Protein AF-A0A543CG38-F1 (afdb_monomer_lite)

Secondary structure (DSSP, 8-state):
-HHHHHHHHHHHHHHHHHHHH--HHHHHHHHHHHHHIIIIISEEE--EEETTS-B---EEESSS---TTSTTHHHHHHHHHHS------TT------------SS-------EEEE---HHHHHHHHHHHHHHHHHHHHHHHHHHS--

Organism: NCBI:txid1490222

Structure (mmCIF, N/CA/C/O backbone):
data_AF-A0A543CG38-F1
#
_entry.id   AF-A0A543CG38-F1
#
loop_
_atom_site.group_PDB
_atom_site.id
_atom_site.type_symbol
_atom_site.label_atom_id
_atom_site.label_alt_id
_atom_site.label_comp_id
_atom_site.label_asym_id
_atom_site.label_entity_id
_atom_site.label_seq_id
_atom_site.pdbx_PDB_ins_code
_atom_site.Cartn_x
_atom_site.Cartn_y
_atom_site.Cartn_z
_atom_site.occupancy
_atom_site.B_iso_or_equiv
_atom_site.auth_seq_id
_atom_site.auth_comp_id
_atom_site.auth_asym_id
_atom_site.auth_atom_id
_atom_site.pdbx_PDB_model_num
ATOM 1 N N . MET A 1 1 ? -7.640 -15.737 -9.578 1.00 67.19 1 MET A N 1
ATOM 2 C CA . MET A 1 1 ? -8.757 -14.897 -9.076 1.00 67.19 1 MET A CA 1
ATOM 3 C C . MET A 1 1 ? -9.237 -15.300 -7.681 1.00 67.19 1 MET A C 1
ATOM 5 O O . MET A 1 1 ? -9.327 -14.413 -6.842 1.00 67.19 1 MET A O 1
ATOM 9 N N . ALA A 1 2 ? -9.464 -16.589 -7.393 1.00 79.06 2 ALA A N 1
ATOM 10 C CA . ALA A 1 2 ? -9.994 -17.071 -6.105 1.00 79.06 2 ALA A CA 1
ATOM 11 C C . ALA A 1 2 ? -9.274 -16.524 -4.852 1.00 79.06 2 ALA A C 1
ATOM 13 O O . ALA A 1 2 ? -9.918 -15.986 -3.960 1.00 79.06 2 ALA A O 1
ATOM 14 N N . ARG A 1 3 ? -7.933 -16.542 -4.821 1.00 80.69 3 ARG A N 1
ATOM 15 C CA . ARG A 1 3 ? -7.145 -16.017 -3.685 1.00 80.69 3 ARG A CA 1
ATOM 16 C C . ARG A 1 3 ? -7.371 -14.525 -3.411 1.00 80.69 3 ARG A C 1
ATOM 18 O O . ARG A 1 3 ? -7.347 -14.096 -2.264 1.00 80.69 3 ARG A O 1
ATOM 25 N N . ARG A 1 4 ? -7.597 -13.731 -4.463 1.00 81.44 4 ARG A N 1
ATOM 26 C CA . ARG A 1 4 ? -7.864 -12.290 -4.340 1.00 81.44 4 ARG A CA 1
ATOM 27 C C . ARG A 1 4 ? -9.242 -12.054 -3.731 1.00 81.44 4 ARG A C 1
ATOM 29 O O . ARG A 1 4 ? -9.374 -11.201 -2.868 1.00 81.44 4 ARG A O 1
ATOM 36 N N . LEU A 1 5 ? -10.238 -12.817 -4.177 1.00 84.88 5 LEU A N 1
ATOM 37 C CA . LEU A 1 5 ? -11.596 -12.757 -3.640 1.00 84.88 5 LEU A CA 1
ATOM 38 C C . LEU A 1 5 ? -11.611 -13.165 -2.168 1.00 84.88 5 LEU A C 1
ATOM 40 O O . LEU A 1 5 ? -12.074 -12.385 -1.351 1.00 84.88 5 LEU A O 1
ATOM 44 N N . ALA A 1 6 ? -10.997 -14.302 -1.826 1.00 85.69 6 ALA A N 1
ATOM 45 C CA . ALA A 1 6 ? -10.899 -14.774 -0.446 1.00 85.69 6 ALA A CA 1
ATOM 46 C C . ALA A 1 6 ? -10.271 -13.728 0.492 1.00 85.69 6 ALA A C 1
ATOM 48 O O . ALA A 1 6 ? -10.774 -13.499 1.588 1.00 85.69 6 ALA A O 1
ATOM 49 N N . TRP A 1 7 ? -9.214 -13.044 0.037 1.00 85.75 7 TRP A N 1
ATOM 50 C CA . TRP A 1 7 ? -8.602 -11.948 0.786 1.00 85.75 7 TRP A CA 1
ATOM 51 C C . TRP A 1 7 ? -9.582 -10.799 1.047 1.00 85.75 7 TRP A C 1
ATOM 53 O O . TRP A 1 7 ? -9.762 -10.391 2.192 1.00 85.75 7 TRP A O 1
ATOM 63 N N . TRP A 1 8 ? -10.238 -10.289 0.001 1.00 86.50 8 TRP A N 1
ATOM 64 C CA . TRP A 1 8 ? -11.183 -9.181 0.153 1.00 86.50 8 TRP A CA 1
ATOM 65 C C . TRP A 1 8 ? -12.400 -9.573 0.988 1.00 86.50 8 TRP A C 1
ATOM 67 O O . TRP A 1 8 ? -12.836 -8.774 1.807 1.00 86.50 8 TRP A O 1
ATOM 77 N N . THR A 1 9 ? -12.897 -10.803 0.854 1.00 88.00 9 THR A N 1
ATOM 78 C CA . THR A 1 9 ? -13.958 -11.333 1.715 1.00 88.00 9 THR A CA 1
ATOM 79 C C . THR A 1 9 ? -13.523 -11.353 3.178 1.00 88.00 9 THR A C 1
ATOM 81 O O . THR A 1 9 ? -14.276 -10.895 4.030 1.00 88.00 9 THR A O 1
ATOM 84 N N . GLY A 1 10 ? -12.294 -11.789 3.471 1.00 86.94 10 GLY A N 1
ATOM 85 C CA . GLY A 1 10 ? -11.732 -11.742 4.822 1.00 86.94 10 GLY A CA 1
ATOM 86 C C . GLY A 1 10 ? -11.648 -10.320 5.384 1.00 86.94 10 GLY A C 1
ATOM 87 O O . GLY A 1 10 ? -12.081 -10.083 6.506 1.00 86.94 10 GLY A O 1
ATOM 88 N N . VAL A 1 11 ? -11.162 -9.356 4.594 1.00 86.56 11 VAL A N 1
ATOM 89 C CA . VAL A 1 11 ? -11.079 -7.941 5.007 1.00 86.56 11 VAL A CA 1
ATOM 90 C C . VAL A 1 11 ? -12.466 -7.345 5.263 1.00 86.56 11 VAL A C 1
ATOM 92 O O . VAL A 1 11 ? -12.650 -6.639 6.251 1.00 86.56 11 VAL A O 1
ATOM 95 N N . VAL A 1 12 ? -13.451 -7.643 4.408 1.00 88.94 12 VAL A N 1
ATOM 96 C CA . VAL A 1 12 ? -14.834 -7.171 4.584 1.00 88.94 12 VAL A CA 1
ATOM 97 C C . VAL A 1 12 ? -15.453 -7.767 5.845 1.00 88.94 12 VAL A C 1
ATOM 99 O O . VAL A 1 12 ? -16.003 -7.021 6.648 1.00 88.94 12 VAL A O 1
ATOM 102 N N . LEU A 1 13 ? -15.329 -9.080 6.054 1.00 89.62 13 LEU A N 1
ATOM 103 C CA . LEU A 1 13 ? -15.840 -9.746 7.255 1.00 89.62 13 LEU A CA 1
ATOM 104 C C . LEU A 1 13 ? -15.219 -9.167 8.526 1.00 89.62 13 LEU A C 1
ATOM 106 O O . LEU A 1 13 ? -15.928 -8.917 9.496 1.00 89.62 13 LEU A O 1
ATOM 110 N N . LEU A 1 14 ? -13.913 -8.903 8.503 1.00 86.69 14 LEU A N 1
ATOM 111 C CA . LEU A 1 14 ? -13.208 -8.299 9.625 1.00 86.69 14 LEU A CA 1
ATOM 112 C C . LEU A 1 14 ? -13.686 -6.862 9.894 1.00 86.69 14 LEU A C 1
ATOM 114 O O . LEU A 1 14 ? -13.907 -6.502 11.046 1.00 86.69 14 LEU A O 1
ATOM 118 N N . GLY A 1 15 ? -13.917 -6.068 8.844 1.00 83.00 15 GLY A N 1
ATOM 119 C CA . GLY A 1 15 ? -14.481 -4.723 8.966 1.00 83.00 15 GLY A CA 1
ATOM 120 C C . GLY A 1 15 ? -15.914 -4.722 9.509 1.00 83.00 15 GLY A C 1
ATOM 121 O O . GLY A 1 15 ? -16.245 -3.916 10.375 1.00 83.00 15 GLY A O 1
ATOM 122 N N . VAL A 1 16 ? -16.755 -5.662 9.066 1.00 86.81 16 VAL A N 1
ATOM 123 C CA . VAL A 1 16 ? -18.117 -5.847 9.600 1.00 86.81 16 VAL A CA 1
ATOM 124 C C . VAL A 1 16 ? -18.071 -6.282 11.065 1.00 86.81 16 VAL A C 1
ATOM 126 O O . VAL A 1 16 ? -18.805 -5.739 11.887 1.00 86.81 16 VAL A O 1
ATOM 129 N N . ALA A 1 17 ? -17.173 -7.201 11.425 1.00 85.31 17 ALA A N 1
ATOM 130 C CA . ALA A 1 17 ? -16.964 -7.596 12.815 1.00 85.31 17 ALA A CA 1
ATOM 131 C C . ALA A 1 17 ? -16.468 -6.419 13.673 1.00 85.31 17 ALA A C 1
ATOM 133 O O . ALA A 1 17 ? -16.930 -6.244 14.799 1.00 85.31 17 ALA A O 1
ATOM 134 N N . ALA A 1 18 ? -15.580 -5.575 13.140 1.00 85.75 18 ALA A N 1
ATOM 135 C CA . ALA A 1 18 ? -15.101 -4.373 13.817 1.00 85.75 18 ALA A CA 1
ATOM 136 C C . ALA A 1 18 ? -16.232 -3.362 14.075 1.00 85.75 18 ALA A C 1
ATOM 138 O O . ALA A 1 18 ? -16.305 -2.796 15.166 1.00 85.75 18 ALA A O 1
ATOM 139 N N . LEU A 1 19 ? -17.132 -3.171 13.103 1.00 84.12 19 LEU A N 1
ATOM 140 C CA . LEU A 1 19 ? -18.348 -2.366 13.258 1.00 84.12 19 LEU A CA 1
ATOM 141 C C . LEU A 1 19 ? -19.276 -2.941 14.330 1.00 84.12 19 LEU A C 1
ATOM 143 O O . LEU A 1 19 ? -19.752 -2.198 15.181 1.00 84.12 19 LEU A O 1
ATOM 147 N N . TYR A 1 20 ? -19.508 -4.253 14.300 1.00 86.56 20 TYR A N 1
ATOM 148 C CA . TYR A 1 20 ? -20.441 -4.924 15.203 1.00 86.56 20 TYR A CA 1
ATOM 149 C C . TYR A 1 20 ? -19.962 -4.923 16.660 1.00 86.56 20 TYR A C 1
ATOM 151 O O . TYR A 1 20 ? -20.727 -4.629 17.571 1.00 86.56 20 TYR A O 1
ATOM 159 N N . VAL A 1 21 ? -18.684 -5.233 16.887 1.00 88.75 21 VAL A N 1
ATOM 160 C CA . VAL A 1 21 ? -18.089 -5.286 18.233 1.00 88.75 21 VAL A CA 1
ATOM 161 C C . VAL A 1 21 ? -17.767 -3.878 18.756 1.00 88.75 21 VAL A C 1
ATOM 163 O O . VAL A 1 21 ? -17.591 -3.690 19.956 1.00 88.75 21 VAL A O 1
ATOM 166 N N . GLY A 1 22 ? -17.652 -2.881 17.870 1.00 81.88 22 GLY A N 1
ATOM 167 C CA . GLY A 1 22 ? -17.371 -1.491 18.238 1.00 81.88 22 GLY A CA 1
ATOM 168 C C . GLY A 1 22 ? -15.983 -1.269 18.850 1.00 81.88 22 GLY A C 1
ATOM 169 O O . GLY A 1 22 ? -15.720 -0.219 19.430 1.00 81.88 22 GLY A O 1
ATOM 170 N N . THR A 1 23 ? -15.070 -2.241 18.745 1.00 82.56 23 THR A N 1
ATOM 171 C CA . THR A 1 23 ? -13.732 -2.127 19.337 1.00 82.56 23 THR A CA 1
ATOM 172 C C . THR A 1 23 ? -12.741 -1.519 18.356 1.00 82.56 23 THR A C 1
ATOM 174 O O . THR A 1 23 ? -12.529 -2.005 17.243 1.00 82.56 23 THR A O 1
ATOM 177 N N . TRP A 1 24 ? -12.044 -0.478 18.808 1.00 79.88 24 TRP A N 1
ATOM 178 C CA . TRP A 1 24 ? -11.005 0.190 18.022 1.00 79.88 24 TRP A CA 1
ATOM 179 C C . TRP A 1 24 ? -9.853 -0.751 17.625 1.00 79.88 24 TRP A C 1
ATOM 181 O O . TRP A 1 24 ? -9.240 -0.568 16.576 1.00 79.88 24 TRP A O 1
ATOM 191 N N . ARG A 1 25 ? -9.590 -1.798 18.421 1.00 84.50 25 ARG A N 1
ATOM 192 C CA . ARG A 1 25 ? -8.554 -2.810 18.146 1.00 84.50 25 ARG A CA 1
ATOM 193 C C . ARG A 1 25 ? -8.830 -3.601 16.865 1.00 84.50 25 ARG A C 1
ATOM 195 O O . ARG A 1 25 ? -7.901 -3.880 16.112 1.00 84.50 25 ARG A O 1
ATOM 202 N N . LEU A 1 26 ? -10.090 -3.944 16.591 1.00 81.94 26 LEU A N 1
ATOM 203 C CA . LEU A 1 26 ? -10.459 -4.661 15.365 1.00 81.94 26 LEU A CA 1
ATOM 204 C C . LEU A 1 26 ? -10.378 -3.757 14.131 1.00 81.94 26 LEU A C 1
ATOM 206 O O . LEU A 1 26 ? -9.953 -4.204 13.064 1.00 81.94 26 LEU A O 1
ATOM 210 N N . TRP A 1 27 ? -10.700 -2.471 14.281 1.00 81.31 27 TRP A N 1
ATOM 211 C CA . TRP A 1 27 ? -10.481 -1.470 13.236 1.00 81.31 27 TRP A CA 1
ATOM 212 C C . TRP A 1 27 ? -9.001 -1.305 12.904 1.00 81.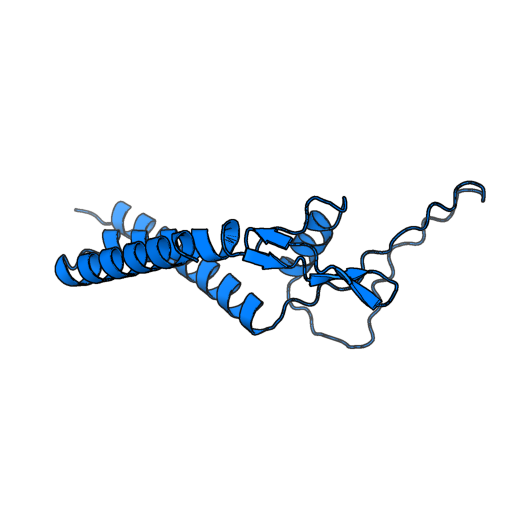31 27 TRP A C 1
ATOM 214 O O . TRP A 1 27 ? -8.623 -1.396 11.737 1.00 81.31 27 TRP A O 1
ATOM 224 N N . ALA A 1 28 ? -8.166 -1.154 13.931 1.00 82.25 28 ALA A N 1
ATOM 225 C CA . ALA A 1 28 ? -6.713 -1.138 13.815 1.00 82.25 28 ALA A CA 1
ATOM 226 C C . ALA A 1 28 ? -6.192 -2.372 13.064 1.00 82.25 28 ALA A C 1
ATOM 228 O O . ALA A 1 28 ? -5.421 -2.244 12.114 1.00 82.25 28 ALA A O 1
ATOM 229 N N . LEU A 1 29 ? -6.663 -3.568 13.431 1.00 85.69 29 LEU A N 1
ATOM 230 C CA . LEU A 1 29 ? -6.266 -4.817 12.781 1.00 85.69 29 LEU A CA 1
ATOM 231 C C . LEU A 1 29 ? -6.691 -4.855 11.307 1.00 85.69 29 LEU A C 1
ATOM 233 O O . LEU A 1 29 ? -5.901 -5.253 10.453 1.00 85.69 29 LEU A O 1
ATOM 237 N N . THR A 1 30 ? -7.900 -4.384 10.993 1.00 86.81 30 THR A N 1
ATOM 238 C CA . THR A 1 30 ? -8.419 -4.314 9.617 1.00 86.81 30 THR A CA 1
ATOM 239 C C . THR A 1 30 ? -7.593 -3.372 8.749 1.00 86.81 30 THR A C 1
ATOM 241 O O . THR A 1 30 ? -7.171 -3.750 7.654 1.00 86.81 30 THR A O 1
ATOM 244 N N . VAL A 1 31 ? -7.310 -2.167 9.252 1.00 84.44 31 VAL A N 1
ATOM 245 C CA . VAL A 1 31 ? -6.466 -1.180 8.566 1.00 84.44 31 VAL A CA 1
ATOM 246 C C . VAL A 1 31 ? -5.056 -1.730 8.375 1.00 84.44 31 VAL A C 1
ATOM 248 O O . VAL A 1 31 ? -4.501 -1.617 7.286 1.00 84.44 31 VAL A O 1
ATOM 251 N N . LEU A 1 32 ? -4.491 -2.388 9.388 1.00 85.81 32 LEU A N 1
ATOM 252 C CA . LEU A 1 32 ? -3.145 -2.950 9.324 1.00 85.81 32 LEU A CA 1
ATOM 253 C C . LEU A 1 32 ? -3.041 -4.090 8.304 1.00 85.81 32 LEU A C 1
ATOM 255 O O . LEU A 1 32 ? -2.109 -4.096 7.498 1.00 85.81 32 LEU A O 1
ATOM 259 N N . LEU A 1 33 ? -4.013 -5.009 8.272 1.00 87.88 33 LEU A N 1
ATOM 260 C CA . LEU A 1 33 ? -4.081 -6.066 7.256 1.00 87.88 33 LEU A CA 1
ATOM 261 C C . LEU A 1 33 ? -4.208 -5.476 5.849 1.00 87.88 33 LEU A C 1
ATOM 263 O O . LEU A 1 33 ? -3.501 -5.899 4.930 1.00 87.88 33 LEU A O 1
ATOM 267 N N . TRP A 1 34 ? -5.088 -4.489 5.678 1.00 88.12 34 TRP A N 1
ATOM 268 C CA . TRP A 1 34 ? -5.289 -3.815 4.400 1.00 88.12 34 TRP A CA 1
ATOM 269 C C . TRP A 1 34 ? -4.014 -3.108 3.920 1.00 88.12 34 TRP A C 1
ATOM 271 O O . TRP A 1 34 ? -3.582 -3.316 2.782 1.00 88.12 34 TRP A O 1
ATOM 281 N N . SER A 1 35 ? -3.356 -2.351 4.801 1.00 86.94 35 SER A N 1
ATOM 282 C CA . SER A 1 35 ? -2.088 -1.679 4.515 1.00 86.94 35 SER A CA 1
ATOM 283 C C . SER A 1 35 ? -0.991 -2.677 4.156 1.00 86.94 35 SER A C 1
ATOM 285 O O . SER A 1 35 ? -0.292 -2.492 3.159 1.00 86.94 35 SER A O 1
ATOM 287 N N . LEU A 1 36 ? -0.861 -3.767 4.917 1.00 86.00 36 LEU A N 1
ATOM 288 C CA . LEU A 1 36 ? 0.109 -4.826 4.641 1.00 86.00 36 LEU A CA 1
ATOM 289 C C . LEU A 1 36 ? -0.110 -5.433 3.249 1.00 86.00 36 LEU A C 1
ATOM 291 O O . LEU A 1 36 ? 0.846 -5.651 2.503 1.00 86.00 36 LEU A O 1
ATOM 295 N N . TYR A 1 37 ? -1.363 -5.665 2.862 1.00 88.00 37 TYR A N 1
ATOM 296 C CA . TYR A 1 37 ? -1.681 -6.160 1.529 1.00 88.00 37 TYR A CA 1
ATOM 297 C C . TYR A 1 37 ? -1.288 -5.178 0.428 1.00 88.00 37 TYR A C 1
ATOM 299 O O . TYR A 1 37 ? -0.594 -5.572 -0.510 1.00 88.00 37 TYR A O 1
ATOM 307 N N . GLU A 1 38 ? -1.671 -3.906 0.534 1.00 86.81 38 GLU A N 1
ATOM 308 C CA . GLU A 1 38 ? -1.329 -2.903 -0.479 1.00 86.81 38 GLU A CA 1
ATOM 309 C C . GLU A 1 38 ? 0.190 -2.706 -0.610 1.00 86.81 38 GLU A C 1
ATOM 311 O O . GLU A 1 38 ? 0.715 -2.580 -1.723 1.00 86.81 38 GLU A O 1
ATOM 316 N N . LEU A 1 39 ? 0.919 -2.730 0.506 1.00 85.81 39 LEU A N 1
ATOM 317 C CA . LEU A 1 39 ? 2.359 -2.490 0.517 1.00 85.81 39 LEU A CA 1
ATOM 318 C C . LEU A 1 39 ? 3.178 -3.709 0.080 1.00 85.81 39 LEU A C 1
ATOM 320 O O . LEU A 1 39 ? 4.156 -3.519 -0.648 1.00 85.81 39 LEU A O 1
ATOM 324 N N . CYS A 1 40 ? 2.767 -4.927 0.451 1.00 86.25 40 CYS A N 1
ATOM 325 C CA . CYS A 1 40 ? 3.595 -6.132 0.312 1.00 86.25 40 CYS A CA 1
ATOM 326 C C . CYS A 1 40 ? 3.044 -7.191 -0.650 1.00 86.25 40 CYS A C 1
ATOM 328 O O . CYS A 1 40 ? 3.821 -7.885 -1.297 1.00 86.25 40 CYS A O 1
ATOM 330 N N . PHE A 1 41 ? 1.724 -7.335 -0.772 1.00 84.62 41 PHE A N 1
ATOM 331 C CA . PHE A 1 41 ? 1.126 -8.484 -1.468 1.00 84.62 41 PHE A CA 1
ATOM 332 C C . PHE A 1 41 ? 0.363 -8.117 -2.739 1.00 84.62 41 PHE A C 1
ATOM 334 O O . PHE A 1 41 ? 0.095 -8.988 -3.568 1.00 84.62 41 PHE A O 1
ATOM 341 N N . CYS A 1 42 ? 0.031 -6.840 -2.925 1.00 85.75 42 CYS A N 1
ATOM 342 C CA . CYS A 1 42 ? -0.742 -6.378 -4.065 1.00 85.75 42 CYS A CA 1
ATOM 343 C C . CYS A 1 42 ? 0.044 -6.615 -5.369 1.00 85.75 42 CYS A C 1
ATOM 345 O O . CYS A 1 42 ? 1.138 -6.062 -5.528 1.00 85.75 42 CYS A O 1
ATOM 347 N N . PRO A 1 43 ? -0.471 -7.437 -6.303 1.00 85.19 43 PRO A N 1
ATOM 348 C CA . PRO A 1 43 ? 0.216 -7.707 -7.557 1.00 85.19 43 PRO A CA 1
ATOM 349 C C . PRO A 1 43 ? 0.301 -6.409 -8.359 1.00 85.19 43 PRO A C 1
ATOM 351 O O . PR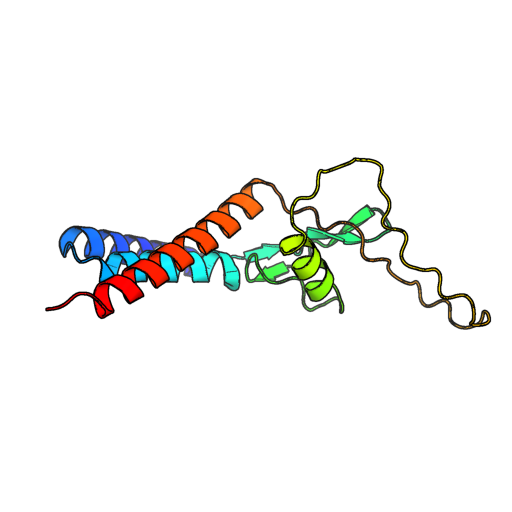O A 1 43 ? -0.710 -5.801 -8.716 1.00 85.19 43 PRO A O 1
ATOM 354 N N . THR A 1 44 ? 1.524 -5.960 -8.597 1.00 86.75 44 THR A N 1
ATOM 355 C CA . THR A 1 44 ? 1.847 -4.708 -9.278 1.00 86.75 44 THR A CA 1
ATOM 356 C C . THR A 1 44 ? 2.982 -4.944 -10.273 1.00 86.75 44 THR A C 1
ATOM 358 O O . THR A 1 44 ? 3.460 -6.064 -10.444 1.00 86.75 44 THR A O 1
ATOM 361 N N . THR A 1 45 ? 3.388 -3.897 -10.982 1.00 85.62 45 THR A N 1
ATOM 362 C CA . THR A 1 45 ? 4.551 -3.923 -11.874 1.00 85.62 45 THR A CA 1
ATOM 363 C C . THR A 1 45 ? 5.623 -2.975 -11.362 1.00 85.62 45 THR A C 1
ATOM 365 O O . THR A 1 45 ? 5.302 -1.942 -10.771 1.00 85.62 45 THR A O 1
ATOM 368 N N . CYS A 1 46 ? 6.888 -3.271 -11.664 1.00 83.06 46 CYS A N 1
ATOM 369 C CA . CYS A 1 46 ? 8.033 -2.499 -11.181 1.00 83.06 46 CYS A CA 1
ATOM 370 C C . CYS A 1 46 ? 7.951 -0.990 -11.490 1.00 83.06 46 CYS A C 1
ATOM 372 O O . CYS A 1 46 ? 8.251 -0.182 -10.613 1.00 83.06 46 CYS A O 1
ATOM 374 N N . GLY A 1 47 ? 7.562 -0.599 -12.710 1.00 76.44 47 GLY A N 1
ATOM 375 C CA . GLY A 1 47 ? 7.287 0.799 -13.079 1.00 76.44 47 GLY A CA 1
ATOM 376 C C . GLY A 1 47 ? 8.508 1.732 -13.139 1.00 76.44 47 GLY A C 1
ATOM 377 O O . GLY A 1 47 ? 8.347 2.946 -13.238 1.00 76.44 47 GLY A O 1
ATOM 378 N N . ILE A 1 48 ? 9.729 1.195 -13.069 1.00 78.44 48 ILE A N 1
ATOM 379 C CA . ILE A 1 48 ? 10.972 1.976 -13.158 1.00 78.44 48 ILE A CA 1
ATOM 380 C C . ILE A 1 48 ? 11.323 2.176 -14.630 1.00 78.44 48 ILE A C 1
ATOM 382 O O . ILE A 1 48 ? 11.442 1.189 -15.356 1.00 78.44 48 ILE A O 1
ATOM 386 N N . ALA A 1 49 ? 11.495 3.420 -15.080 1.00 71.81 49 ALA A N 1
ATOM 387 C CA . ALA A 1 49 ? 12.021 3.683 -16.414 1.00 71.81 49 ALA A CA 1
ATOM 388 C C . ALA A 1 49 ? 13.540 3.470 -16.428 1.00 71.81 49 ALA A C 1
ATOM 390 O O . ALA A 1 49 ? 14.248 3.924 -15.531 1.00 71.81 49 ALA A O 1
ATOM 391 N N . THR A 1 50 ? 14.087 2.826 -17.451 1.00 67.31 50 THR A N 1
ATOM 392 C CA . THR A 1 50 ? 15.541 2.797 -17.680 1.00 67.31 50 THR A CA 1
ATOM 393 C C . THR A 1 50 ? 15.963 3.988 -18.540 1.00 67.31 50 THR A C 1
ATOM 395 O O . THR A 1 50 ? 15.129 4.586 -19.218 1.00 67.31 50 THR A O 1
ATOM 398 N N . GLY A 1 51 ? 17.252 4.352 -18.531 1.00 59.62 51 GLY A N 1
ATOM 399 C CA . GLY A 1 51 ? 17.773 5.520 -19.266 1.00 59.62 51 GLY A CA 1
ATOM 400 C C . GLY A 1 51 ? 17.426 5.576 -20.762 1.00 59.62 51 GLY A C 1
ATOM 401 O O . GLY A 1 51 ? 17.480 6.653 -21.342 1.00 59.62 51 GLY A O 1
ATOM 402 N N . GLY A 1 52 ? 17.017 4.454 -21.368 1.00 61.31 52 GLY A N 1
ATOM 403 C CA . GLY A 1 52 ? 16.510 4.379 -22.743 1.00 61.31 52 GLY A CA 1
ATOM 404 C C . GLY A 1 52 ? 15.007 4.655 -22.907 1.00 61.31 52 GLY A C 1
ATOM 405 O O . GLY A 1 52 ? 14.467 4.394 -23.973 1.00 61.31 52 GLY A O 1
ATOM 406 N N . GLY A 1 53 ? 14.303 5.113 -21.866 1.00 62.31 53 GLY A N 1
ATOM 407 C CA . GLY A 1 53 ? 12.871 5.440 -21.908 1.00 62.31 53 GLY A CA 1
ATOM 408 C C . GLY A 1 53 ? 11.921 4.244 -21.759 1.00 62.31 53 GLY A C 1
ATOM 409 O O . GLY A 1 53 ? 10.717 4.434 -21.599 1.00 62.31 53 GLY A O 1
ATOM 410 N N . ALA A 1 54 ? 12.435 3.012 -21.750 1.00 72.06 54 ALA A N 1
ATOM 411 C CA . ALA A 1 54 ? 11.623 1.816 -21.551 1.00 72.06 54 ALA A CA 1
ATOM 412 C C . ALA A 1 54 ? 11.269 1.620 -20.065 1.00 72.06 54 ALA A C 1
ATOM 414 O O . ALA A 1 54 ? 12.145 1.549 -19.200 1.00 72.06 54 ALA A O 1
ATOM 415 N N . VAL A 1 55 ? 9.972 1.499 -19.763 1.00 79.06 55 VAL A N 1
ATOM 416 C CA . VAL A 1 55 ? 9.477 1.214 -18.407 1.00 79.06 55 VAL A CA 1
ATOM 417 C C . VAL A 1 55 ? 9.539 -0.284 -18.129 1.00 79.06 55 VAL A C 1
ATOM 419 O O . VAL A 1 55 ? 8.975 -1.090 -18.867 1.00 79.06 55 VAL A O 1
ATOM 422 N N . CYS A 1 56 ? 10.171 -0.666 -17.022 1.00 82.00 56 CYS A N 1
ATOM 423 C CA . CYS A 1 56 ? 10.194 -2.040 -16.546 1.00 82.00 56 CY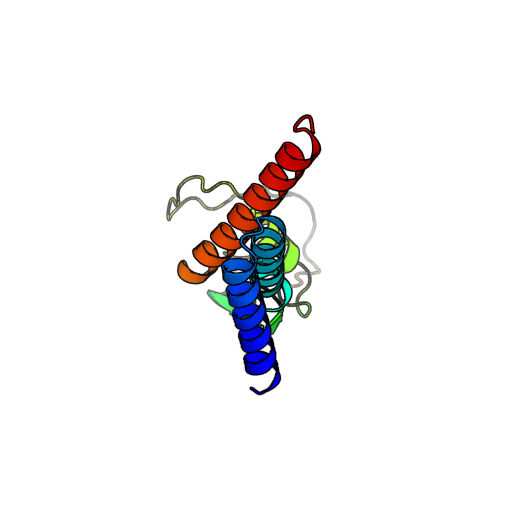S A CA 1
ATOM 424 C C . CYS A 1 56 ? 8.782 -2.488 -16.130 1.00 82.00 56 CYS A C 1
ATOM 426 O O . CYS A 1 56 ? 8.208 -1.975 -15.164 1.00 82.00 56 CYS A O 1
ATOM 428 N N . ARG A 1 57 ? 8.232 -3.475 -16.847 1.00 83.56 57 ARG A N 1
ATOM 429 C CA . ARG A 1 57 ? 6.899 -4.061 -16.604 1.00 83.56 57 ARG A CA 1
ATOM 430 C C . ARG A 1 57 ? 6.940 -5.415 -15.894 1.00 83.56 57 ARG A C 1
ATOM 432 O O . ARG A 1 57 ? 5.926 -6.100 -15.830 1.00 83.56 57 ARG A O 1
ATOM 439 N N . ASN A 1 58 ? 8.091 -5.787 -15.339 1.00 86.44 58 ASN A N 1
ATOM 440 C CA 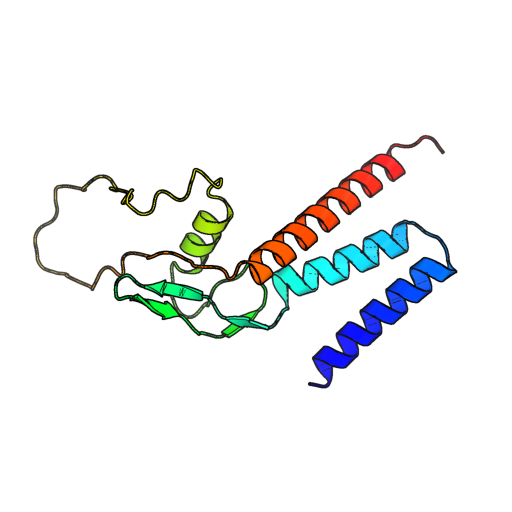. ASN A 1 58 ? 8.228 -7.030 -14.587 1.00 86.44 58 ASN A CA 1
ATOM 441 C C . ASN A 1 58 ? 7.264 -7.048 -13.398 1.00 86.44 58 ASN A C 1
ATOM 443 O O . ASN A 1 58 ? 7.080 -6.024 -12.727 1.00 86.44 58 ASN A O 1
ATOM 447 N N . ALA A 1 59 ? 6.672 -8.217 -13.153 1.00 85.00 59 ALA A N 1
ATOM 448 C CA . ALA A 1 59 ? 5.750 -8.430 -12.051 1.00 85.00 59 ALA A CA 1
ATOM 449 C C . ALA A 1 59 ? 6.452 -8.227 -10.701 1.00 85.00 59 ALA A C 1
ATOM 451 O O . ALA A 1 59 ? 7.598 -8.635 -10.499 1.00 85.00 59 ALA A O 1
ATOM 452 N N . THR A 1 60 ? 5.745 -7.584 -9.779 1.00 87.69 60 THR A N 1
ATOM 453 C CA . THR A 1 60 ? 6.173 -7.328 -8.405 1.00 87.69 60 THR A CA 1
ATOM 454 C C . THR A 1 60 ? 5.024 -7.602 -7.450 1.00 87.69 60 THR A C 1
ATOM 456 O O . THR A 1 60 ? 3.856 -7.391 -7.777 1.00 87.69 60 THR A O 1
ATOM 459 N N . HIS A 1 61 ? 5.350 -8.049 -6.243 1.00 84.81 61 HIS A N 1
ATOM 460 C CA . HIS A 1 61 ? 4.379 -8.184 -5.165 1.00 84.81 61 HIS A CA 1
ATOM 461 C C . HIS A 1 61 ? 4.555 -6.995 -4.228 1.00 84.81 61 HIS A C 1
ATOM 463 O O . HIS A 1 61 ? 5.634 -6.795 -3.681 1.00 84.81 61 HIS A O 1
ATOM 469 N N . GLY A 1 62 ? 3.512 -6.180 -4.100 1.00 83.50 62 GLY A N 1
ATOM 470 C CA . GLY A 1 62 ? 3.498 -5.005 -3.244 1.00 83.50 62 GLY A CA 1
ATOM 471 C C . GLY A 1 62 ? 3.986 -3.719 -3.909 1.00 83.50 62 GLY A C 1
ATOM 472 O O . GLY A 1 62 ? 4.832 -3.709 -4.804 1.00 83.50 62 GLY A O 1
ATOM 473 N N . ARG A 1 63 ? 3.444 -2.590 -3.445 1.00 83.19 63 ARG A N 1
ATOM 474 C CA . ARG A 1 63 ? 3.821 -1.254 -3.930 1.00 83.19 63 ARG A CA 1
ATOM 475 C C . ARG A 1 63 ? 5.210 -0.824 -3.471 1.00 83.19 63 ARG A C 1
ATOM 477 O O . ARG A 1 63 ? 5.822 -0.012 -4.165 1.00 83.19 63 ARG A O 1
ATOM 484 N N . LEU A 1 64 ? 5.709 -1.370 -2.361 1.00 83.50 64 LEU A N 1
ATOM 485 C CA . LEU A 1 64 ? 7.010 -1.009 -1.790 1.00 83.50 64 LEU A CA 1
ATOM 486 C C . LEU A 1 64 ? 8.191 -1.702 -2.490 1.00 83.50 64 LEU A C 1
ATOM 488 O O . LEU A 1 64 ? 9.319 -1.214 -2.447 1.00 83.50 64 LEU A O 1
ATOM 492 N N . PHE A 1 65 ? 7.935 -2.826 -3.161 1.00 85.56 65 PHE A N 1
ATOM 493 C CA . PHE A 1 65 ? 8.974 -3.658 -3.759 1.00 85.56 65 PHE A CA 1
ATOM 494 C C . PHE A 1 65 ? 9.094 -3.427 -5.267 1.00 85.56 65 PHE A C 1
ATOM 496 O O . PHE A 1 65 ? 8.113 -3.189 -5.976 1.00 85.56 65 PHE A O 1
ATOM 503 N N . ALA A 1 66 ? 10.321 -3.437 -5.767 1.00 86.69 66 ALA A N 1
ATOM 504 C CA . ALA A 1 66 ? 10.667 -3.442 -7.178 1.00 86.69 66 ALA A CA 1
ATOM 505 C C . ALA A 1 66 ? 10.892 -4.885 -7.661 1.00 86.69 66 ALA A C 1
ATOM 507 O O . ALA A 1 66 ? 10.840 -5.833 -6.878 1.00 86.69 66 ALA A O 1
ATOM 508 N N . CYS A 1 67 ? 11.123 -5.073 -8.962 1.00 87.50 67 CYS A N 1
ATOM 509 C CA . CYS A 1 67 ? 11.395 -6.411 -9.483 1.00 87.50 67 CYS A CA 1
ATOM 510 C C . CYS A 1 67 ? 12.739 -6.934 -8.968 1.00 87.50 67 CYS A C 1
ATOM 512 O O . CYS A 1 67 ? 13.736 -6.213 -8.975 1.00 87.50 67 CYS A O 1
ATOM 514 N N . THR A 1 68 ? 12.776 -8.210 -8.596 1.00 84.69 68 THR A N 1
ATOM 515 C CA . THR A 1 68 ? 13.993 -8.910 -8.159 1.00 84.69 68 THR A CA 1
ATOM 516 C C . THR A 1 68 ? 14.927 -9.256 -9.319 1.00 84.69 68 THR A C 1
ATOM 518 O O . THR A 1 68 ? 16.113 -9.469 -9.104 1.00 84.69 68 THR A O 1
ATOM 521 N N . HIS A 1 69 ? 14.413 -9.259 -10.554 1.00 82.19 69 HIS A N 1
ATOM 522 C CA . HIS A 1 69 ? 15.176 -9.600 -11.758 1.00 82.19 69 HIS A CA 1
ATOM 523 C C . HIS A 1 69 ? 16.320 -8.632 -12.085 1.00 82.19 69 HIS A C 1
ATOM 525 O O . HIS A 1 69 ? 17.277 -9.037 -12.736 1.00 82.19 69 HIS A O 1
ATOM 531 N N . VAL A 1 70 ? 16.225 -7.361 -11.678 1.00 80.81 70 VAL A N 1
ATOM 532 C CA . VAL A 1 70 ? 17.238 -6.347 -12.001 1.00 80.81 70 VAL A CA 1
ATOM 533 C C . VAL A 1 70 ? 17.836 -5.796 -10.706 1.00 80.81 70 VAL A C 1
ATOM 535 O O . VAL A 1 70 ? 17.126 -5.131 -9.941 1.00 80.81 70 VAL A O 1
ATOM 538 N N . PRO A 1 71 ? 19.135 -6.027 -10.440 1.00 79.06 71 PRO A N 1
ATOM 539 C CA . PRO A 1 71 ? 19.781 -5.486 -9.255 1.00 79.06 71 PRO A CA 1
ATOM 540 C C . PRO A 1 71 ? 19.805 -3.953 -9.322 1.00 79.06 71 PRO A C 1
ATOM 542 O O . PRO A 1 71 ? 20.058 -3.357 -10.364 1.00 79.06 71 PRO A O 1
ATOM 545 N N . GLY A 1 72 ? 19.515 -3.299 -8.197 1.00 81.38 72 GLY A N 1
ATOM 546 C CA . GLY A 1 72 ? 19.492 -1.835 -8.088 1.00 81.38 72 GLY A CA 1
ATOM 547 C C . GLY A 1 72 ? 18.113 -1.191 -8.259 1.00 81.38 72 GLY A C 1
ATOM 548 O O . GLY A 1 72 ? 17.893 -0.123 -7.693 1.00 81.38 72 GLY A O 1
ATOM 549 N N . HIS A 1 73 ? 17.147 -1.863 -8.898 1.00 86.38 73 HIS A N 1
ATOM 550 C CA . HIS A 1 73 ? 15.773 -1.354 -9.026 1.00 86.38 73 HIS A CA 1
ATOM 551 C C . HIS A 1 73 ? 15.117 -1.075 -7.665 1.00 86.38 73 HIS A C 1
ATOM 553 O O . HIS A 1 73 ? 14.462 -0.048 -7.494 1.00 86.38 73 HIS A O 1
ATOM 559 N N . GLN A 1 74 ? 15.355 -1.932 -6.666 1.00 87.81 74 GLN A N 1
ATOM 560 C CA . GLN A 1 74 ? 14.852 -1.704 -5.309 1.00 87.81 74 GLN A CA 1
ATOM 561 C C . GLN A 1 74 ? 15.415 -0.414 -4.701 1.00 87.81 74 GLN A C 1
ATOM 563 O O . GLN A 1 74 ? 14.655 0.391 -4.176 1.00 87.81 74 GLN A O 1
ATOM 568 N N . ARG A 1 75 ? 16.729 -0.176 -4.823 1.00 84.56 75 ARG A N 1
ATOM 569 C CA . ARG A 1 75 ? 17.371 1.038 -4.290 1.00 84.56 75 ARG A CA 1
ATOM 570 C C . ARG A 1 75 ? 16.840 2.292 -4.977 1.00 84.56 75 ARG A C 1
ATOM 572 O O . ARG A 1 75 ? 16.504 3.247 -4.292 1.00 84.56 75 ARG A O 1
ATOM 579 N N . SER A 1 76 ? 16.700 2.270 -6.303 1.00 83.25 76 SER A N 1
ATOM 580 C CA . SER A 1 76 ? 16.154 3.401 -7.063 1.00 83.25 76 SER A CA 1
ATOM 581 C C . SER A 1 76 ? 14.695 3.696 -6.717 1.00 83.25 76 SER A C 1
ATOM 583 O O . SER A 1 76 ? 14.310 4.860 -6.640 1.00 83.25 76 SER A O 1
ATOM 585 N N . LYS A 1 77 ? 13.876 2.663 -6.486 1.00 82.88 77 LYS A N 1
ATOM 586 C CA . LYS A 1 77 ? 12.476 2.831 -6.076 1.00 82.88 77 LYS A CA 1
ATOM 587 C C . LYS A 1 77 ? 12.367 3.396 -4.663 1.00 82.88 77 LYS A C 1
ATOM 589 O O . LYS A 1 77 ? 11.591 4.321 -4.454 1.00 82.88 77 LYS A O 1
ATOM 594 N N . THR A 1 78 ? 13.16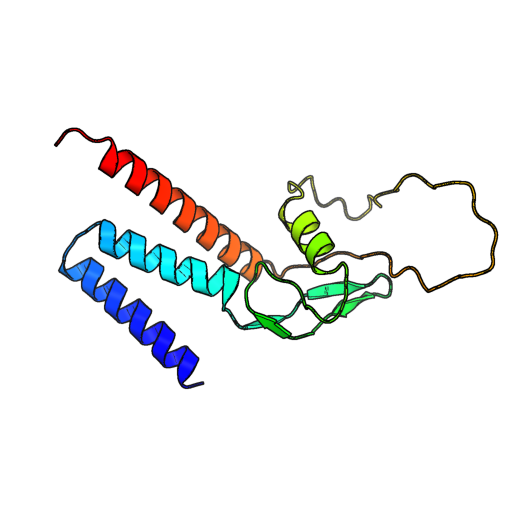2 2.878 -3.729 1.00 84.19 78 THR A N 1
ATOM 595 C CA . THR A 1 78 ? 13.241 3.385 -2.355 1.00 84.19 78 THR A CA 1
ATOM 596 C C . THR A 1 78 ? 13.724 4.837 -2.333 1.00 84.19 78 THR A C 1
ATOM 598 O O . THR A 1 78 ? 13.062 5.667 -1.722 1.00 84.19 78 THR A O 1
ATOM 601 N N . ASP A 1 79 ? 14.792 5.183 -3.062 1.00 83.06 79 ASP A N 1
ATOM 602 C CA . ASP A 1 79 ? 15.274 6.573 -3.171 1.00 83.06 79 ASP A CA 1
ATOM 603 C C . ASP A 1 79 ? 14.201 7.500 -3.763 1.00 83.06 79 ASP A C 1
ATOM 605 O O . ASP A 1 79 ? 13.955 8.588 -3.258 1.00 83.06 79 ASP A O 1
ATOM 609 N N . ALA A 1 80 ? 13.477 7.049 -4.792 1.00 77.00 80 ALA A N 1
ATOM 610 C CA . ALA A 1 80 ? 12.383 7.821 -5.379 1.00 77.00 80 ALA A CA 1
ATOM 611 C C . ALA A 1 80 ? 11.162 7.976 -4.455 1.00 77.00 80 ALA A C 1
ATOM 613 O O . ALA A 1 80 ? 10.400 8.928 -4.622 1.00 77.00 80 ALA A O 1
ATOM 614 N N . LEU A 1 81 ? 10.945 7.038 -3.527 1.00 76.12 81 LEU A N 1
ATOM 615 C CA . LEU A 1 81 ? 9.868 7.097 -2.538 1.00 76.12 81 LEU A CA 1
ATOM 616 C C . LEU A 1 81 ? 10.215 8.060 -1.395 1.00 76.12 81 LEU A C 1
ATOM 618 O O . LEU A 1 81 ? 9.345 8.791 -0.929 1.00 76.12 81 LEU A O 1
ATOM 622 N N . TRP A 1 82 ? 11.478 8.040 -0.961 1.00 73.44 82 TRP A N 1
ATOM 623 C CA . TRP A 1 82 ? 11.984 8.842 0.152 1.00 73.44 82 TRP A CA 1
ATOM 624 C C . TRP A 1 82 ? 12.509 10.202 -0.254 1.00 73.44 82 TRP A C 1
ATOM 626 O O . TRP A 1 82 ? 12.701 11.038 0.626 1.00 73.44 82 TRP A O 1
ATOM 636 N N . ARG A 1 83 ? 12.724 10.458 -1.551 1.00 74.56 83 ARG A N 1
ATOM 637 C CA . ARG A 1 83 ? 12.976 11.818 -2.009 1.00 74.56 83 ARG A CA 1
ATOM 638 C C . ARG A 1 83 ? 11.784 12.660 -1.578 1.00 74.56 83 ARG A C 1
ATOM 640 O O . ARG A 1 83 ? 10.694 12.454 -2.127 1.00 74.56 83 ARG A O 1
ATOM 647 N N . PRO A 1 84 ? 11.973 13.598 -0.627 1.00 58.16 84 PRO A N 1
ATOM 648 C CA . PRO A 1 84 ? 10.942 14.574 -0.350 1.00 58.16 84 PRO A CA 1
ATOM 649 C C . PRO A 1 84 ? 10.604 15.187 -1.698 1.00 58.16 84 PRO A C 1
ATOM 651 O O . PRO A 1 84 ? 11.494 15.382 -2.530 1.00 58.16 84 PRO A O 1
ATOM 654 N N . THR A 1 85 ? 9.320 15.392 -1.952 1.00 55.69 85 THR A N 1
ATOM 655 C CA . THR A 1 85 ? 8.781 16.029 -3.152 1.00 55.69 85 THR A CA 1
ATOM 656 C C . THR A 1 85 ? 9.272 17.478 -3.245 1.00 55.69 85 THR A C 1
ATOM 658 O O . THR A 1 85 ? 8.497 18.425 -3.185 1.00 55.69 85 THR A O 1
ATOM 661 N N . VAL A 1 86 ? 10.583 17.670 -3.371 1.00 45.66 86 VAL A N 1
ATOM 662 C CA . VAL A 1 86 ? 11.220 18.880 -3.848 1.00 45.66 86 VAL A CA 1
ATOM 663 C C . VAL A 1 86 ? 10.772 18.968 -5.290 1.00 45.66 86 VAL A C 1
ATOM 665 O O . VAL A 1 86 ? 11.016 18.052 -6.077 1.00 45.66 86 VAL A O 1
ATOM 668 N N . ARG A 1 87 ? 9.981 20.011 -5.545 1.00 46.38 87 ARG A N 1
ATOM 669 C CA . ARG A 1 87 ? 9.382 20.416 -6.815 1.00 46.38 87 ARG A CA 1
ATOM 670 C C . ARG A 1 87 ? 9.900 19.640 -8.019 1.00 46.38 87 ARG A C 1
ATOM 672 O O . ARG A 1 87 ? 11.080 19.679 -8.358 1.00 46.38 87 ARG A O 1
ATOM 679 N N . HIS A 1 88 ? 8.947 19.015 -8.702 1.00 44.44 88 HIS A N 1
ATOM 680 C CA . HIS A 1 88 ? 9.046 18.665 -10.108 1.00 44.44 88 HIS A CA 1
ATOM 681 C C . HIS A 1 88 ? 9.434 19.915 -10.910 1.00 44.44 88 HIS A C 1
ATOM 683 O O . HIS A 1 88 ? 8.582 20.615 -11.443 1.00 44.44 88 HIS A O 1
ATOM 689 N N . GLU A 1 89 ? 10.725 20.202 -11.005 1.00 42.34 89 GLU A N 1
ATOM 690 C CA . GLU A 1 89 ? 11.236 20.984 -12.110 1.00 42.34 89 GLU A CA 1
ATOM 691 C C . GLU A 1 89 ? 11.462 20.017 -13.278 1.00 42.34 89 GLU A C 1
ATOM 693 O O . GLU A 1 89 ? 12.200 19.030 -13.151 1.00 42.34 89 GLU A O 1
ATOM 698 N N . PRO A 1 90 ? 10.809 20.240 -14.430 1.00 45.62 90 PRO A N 1
ATOM 699 C CA . PRO A 1 90 ? 10.949 19.377 -15.600 1.00 45.62 90 PRO A CA 1
ATOM 700 C C . PRO A 1 90 ? 12.381 19.319 -16.160 1.00 45.62 90 PRO A C 1
ATOM 702 O O . PRO A 1 90 ? 12.658 18.445 -16.979 1.00 45.62 90 PRO A O 1
ATOM 705 N N . GLY A 1 91 ? 13.292 20.196 -15.716 1.00 45.81 91 GLY A N 1
ATOM 706 C CA . GLY A 1 91 ? 14.620 20.390 -16.311 1.00 45.81 91 GLY A CA 1
ATOM 707 C C . GLY A 1 91 ? 15.837 20.097 -15.426 1.00 45.81 91 GLY A C 1
ATOM 708 O O . GLY A 1 91 ? 16.948 20.032 -15.954 1.00 45.81 91 GLY A O 1
ATOM 709 N N . SER A 1 92 ? 15.693 19.880 -14.116 1.00 40.28 92 SER A N 1
ATOM 710 C CA . SER A 1 92 ? 16.851 19.695 -13.229 1.00 40.28 92 SER A CA 1
ATOM 711 C C . SER A 1 92 ? 17.347 18.246 -13.250 1.00 40.28 92 SER A C 1
ATOM 713 O O . SER A 1 92 ? 16.918 17.354 -12.514 1.00 40.28 92 SER A O 1
ATOM 715 N N . ARG A 1 93 ? 18.280 18.005 -14.174 1.00 49.03 93 ARG A N 1
ATOM 716 C CA . ARG A 1 93 ? 19.145 16.823 -14.215 1.00 49.03 93 ARG A CA 1
ATOM 717 C C . ARG A 1 93 ? 19.890 16.715 -12.875 1.00 49.03 93 ARG A C 1
ATOM 719 O O . ARG A 1 93 ? 20.604 17.654 -12.529 1.00 49.03 93 ARG A O 1
ATOM 726 N N . PRO A 1 94 ? 19.820 15.591 -12.144 1.00 44.97 94 PRO A N 1
ATOM 727 C CA . PRO A 1 94 ? 20.781 15.346 -11.085 1.00 44.97 94 PRO A CA 1
ATOM 728 C C . PRO A 1 94 ? 22.139 15.081 -11.748 1.00 44.97 94 PRO A C 1
ATOM 730 O O . PRO A 1 94 ? 22.374 13.997 -12.281 1.00 44.97 94 PRO A O 1
ATOM 733 N N . ARG A 1 95 ? 23.027 16.082 -11.758 1.00 43.56 95 ARG A N 1
ATOM 734 C CA . ARG A 1 95 ? 24.464 15.843 -11.941 1.00 43.56 95 ARG A CA 1
ATOM 735 C C . ARG A 1 95 ? 24.946 15.114 -10.690 1.00 43.56 95 ARG A C 1
ATOM 737 O O . ARG A 1 95 ? 25.021 15.718 -9.625 1.00 43.56 95 ARG A O 1
ATOM 744 N N . LEU A 1 96 ? 25.242 13.821 -10.809 1.00 45.97 96 LEU A N 1
ATOM 745 C CA . LEU A 1 96 ? 26.160 13.190 -9.862 1.00 45.97 96 LEU A CA 1
ATOM 746 C C . LEU A 1 96 ? 27.583 13.716 -10.122 1.00 45.97 96 LEU A C 1
ATOM 748 O O . LEU A 1 96 ? 27.878 14.078 -11.265 1.00 45.97 96 LEU A O 1
ATOM 752 N N . PRO A 1 97 ? 28.461 13.739 -9.100 1.00 41.25 97 PRO A N 1
ATOM 753 C CA . PRO A 1 97 ? 29.856 14.117 -9.270 1.00 41.25 97 PRO A CA 1
ATOM 754 C C . PRO A 1 97 ? 30.495 13.181 -10.291 1.00 41.25 97 PRO A C 1
ATOM 756 O O . PRO A 1 97 ? 30.435 11.955 -10.162 1.00 41.25 97 PRO A O 1
ATOM 759 N N . GLN A 1 98 ? 31.061 13.771 -11.335 1.00 41.34 98 GLN A N 1
ATOM 760 C CA . GLN A 1 98 ? 31.860 13.062 -12.311 1.00 41.34 98 GLN A CA 1
ATOM 761 C C . GLN A 1 98 ? 33.117 12.569 -11.589 1.00 41.34 98 GLN A C 1
ATOM 763 O O . GLN A 1 98 ? 33.969 13.354 -11.193 1.00 41.34 98 GLN A O 1
ATOM 768 N N . SER A 1 99 ? 33.178 11.264 -11.329 1.00 40.75 99 SER A N 1
ATOM 769 C CA . SER A 1 99 ? 34.407 10.597 -10.912 1.00 40.75 99 SER A CA 1
ATOM 770 C C . SER A 1 99 ? 35.338 10.600 -12.122 1.00 40.75 99 SER A C 1
ATOM 772 O O . SER A 1 99 ? 35.223 9.752 -13.007 1.00 40.75 99 SER A O 1
ATOM 774 N N . ASP A 1 100 ? 36.205 11.607 -12.183 1.00 47.94 100 ASP A N 1
ATOM 775 C CA . ASP A 1 100 ? 37.319 11.653 -13.119 1.00 47.94 100 ASP A CA 1
ATOM 776 C C . ASP A 1 100 ? 38.359 10.614 -12.681 1.00 47.94 100 ASP A C 1
ATOM 778 O O . ASP A 1 100 ? 38.916 10.693 -11.587 1.00 47.94 100 ASP A O 1
ATOM 782 N N . GLY A 1 101 ? 38.584 9.610 -13.531 1.00 49.41 101 GLY A N 1
ATOM 783 C CA . GLY A 1 101 ? 39.705 8.679 -13.396 1.00 49.41 101 GLY A CA 1
ATOM 784 C C . GLY A 1 101 ? 39.334 7.198 -13.455 1.00 49.41 101 GLY A C 1
ATOM 785 O O . GLY A 1 101 ? 39.312 6.529 -12.429 1.00 49.41 101 GLY A O 1
ATOM 786 N N . ALA A 1 102 ? 39.107 6.658 -14.659 1.00 41.03 102 ALA A N 1
ATOM 787 C CA . ALA A 1 102 ? 39.434 5.260 -14.981 1.00 41.03 102 ALA A CA 1
ATOM 788 C C . ALA A 1 102 ? 39.437 5.035 -16.512 1.00 41.03 102 ALA A C 1
ATOM 790 O O . ALA A 1 102 ? 38.486 5.449 -17.182 1.00 41.03 102 ALA A O 1
ATOM 791 N N . PRO A 1 103 ? 40.473 4.385 -17.080 1.00 40.72 103 PRO A N 1
ATOM 792 C CA . PRO A 1 103 ? 40.658 4.247 -18.522 1.00 40.72 103 PRO A CA 1
ATOM 793 C C . PRO A 1 103 ? 39.690 3.241 -19.169 1.00 40.72 103 PRO A C 1
ATOM 795 O O . PRO A 1 103 ? 39.150 2.324 -18.548 1.00 40.72 103 PRO A O 1
ATOM 798 N N . ALA A 1 104 ? 39.461 3.458 -20.462 1.00 45.03 104 ALA A N 1
ATOM 799 C CA . ALA A 1 104 ? 38.496 2.774 -21.307 1.00 45.03 104 ALA A CA 1
ATOM 800 C C . ALA A 1 104 ? 38.866 1.304 -21.588 1.00 45.03 104 ALA A C 1
ATOM 802 O O . ALA A 1 104 ? 39.724 1.042 -22.419 1.00 45.03 104 ALA A O 1
ATOM 803 N N . ALA A 1 105 ? 38.178 0.339 -20.962 1.00 40.75 105 ALA A N 1
ATOM 804 C CA . ALA A 1 105 ? 38.187 -1.058 -21.444 1.00 40.75 105 ALA A CA 1
ATOM 805 C C . ALA A 1 105 ? 36.965 -1.915 -21.054 1.00 40.75 105 ALA A C 1
ATOM 807 O O . ALA A 1 105 ? 36.705 -2.936 -21.683 1.00 40.75 105 ALA A O 1
ATOM 808 N N . HIS A 1 106 ? 36.142 -1.514 -20.081 1.00 35.81 106 HIS A N 1
ATOM 809 C CA . HIS A 1 106 ? 34.941 -2.274 -19.710 1.00 35.81 106 HIS A CA 1
ATOM 810 C C . HIS A 1 106 ? 33.708 -1.379 -19.652 1.00 35.81 106 HIS A C 1
ATOM 812 O O . HIS A 1 106 ? 33.139 -1.104 -18.596 1.00 35.81 106 HIS A O 1
ATOM 818 N N . ARG A 1 107 ? 33.252 -0.944 -20.830 1.00 42.22 107 ARG A N 1
ATOM 819 C CA . ARG A 1 107 ? 31.939 -0.315 -20.997 1.00 42.22 107 ARG A CA 1
ATOM 820 C C . ARG A 1 107 ? 30.849 -1.396 -20.923 1.00 42.22 107 ARG A C 1
ATOM 822 O O . ARG A 1 107 ? 30.147 -1.655 -21.892 1.00 42.22 107 ARG A O 1
ATOM 829 N N . ARG A 1 108 ? 30.682 -2.026 -19.751 1.00 37.94 108 ARG A N 1
ATOM 830 C CA . ARG A 1 108 ? 29.380 -2.602 -19.391 1.00 37.94 108 ARG A CA 1
ATOM 831 C C . ARG A 1 108 ? 28.427 -1.419 -19.367 1.00 37.94 108 ARG A C 1
ATOM 833 O O . ARG A 1 108 ? 28.671 -0.476 -18.616 1.00 37.94 108 ARG A O 1
ATOM 840 N N . ALA A 1 109 ? 27.425 -1.429 -20.241 1.00 39.06 109 ALA A N 1
ATOM 841 C CA . ALA A 1 109 ? 26.387 -0.415 -20.308 1.00 39.06 109 ALA A CA 1
ATOM 842 C C . ALA A 1 109 ? 25.908 -0.083 -18.886 1.00 39.06 109 ALA A C 1
ATOM 844 O O . ALA A 1 109 ? 25.187 -0.861 -18.260 1.00 39.06 109 ALA A O 1
ATOM 845 N N . ARG A 1 110 ? 26.368 1.052 -18.342 1.00 40.81 110 ARG A N 1
ATOM 846 C CA . ARG A 1 110 ? 25.834 1.598 -17.099 1.00 40.81 110 ARG A CA 1
ATOM 847 C C . ARG A 1 110 ? 24.409 1.998 -17.431 1.00 40.81 110 ARG A C 1
ATOM 849 O O . ARG A 1 110 ? 24.184 3.057 -18.007 1.00 40.81 110 ARG A O 1
ATOM 856 N N . LEU A 1 111 ? 23.466 1.121 -17.102 1.00 45.25 111 LEU A N 1
ATOM 857 C CA . LEU A 1 111 ? 22.057 1.455 -16.981 1.00 45.25 111 LEU A CA 1
ATOM 858 C C . LEU A 1 111 ? 21.963 2.522 -15.890 1.00 45.25 111 LEU A C 1
ATOM 860 O O . LEU A 1 111 ? 21.871 2.220 -14.703 1.00 45.25 111 LEU A O 1
ATOM 864 N N . THR A 1 112 ? 22.076 3.784 -16.289 1.00 46.06 112 THR A N 1
ATOM 865 C CA . THR A 1 112 ? 21.747 4.924 -15.446 1.00 46.06 112 THR A CA 1
ATOM 866 C C . THR A 1 112 ? 20.298 4.733 -14.995 1.00 46.06 112 THR A C 1
ATOM 868 O O . THR A 1 112 ? 19.408 4.612 -15.847 1.00 46.06 112 THR A O 1
ATOM 871 N N . PRO A 1 113 ? 20.035 4.629 -13.679 1.00 46.72 113 PRO A N 1
ATOM 872 C CA . PRO A 1 113 ? 18.688 4.408 -13.187 1.00 46.72 113 PRO A CA 1
ATOM 873 C C . PRO A 1 113 ? 17.885 5.670 -13.482 1.00 46.72 113 PRO A C 1
ATOM 875 O O . PRO A 1 113 ? 18.133 6.736 -12.919 1.00 46.72 113 PRO A O 1
ATOM 878 N N . SER A 1 114 ? 16.970 5.560 -14.438 1.00 49.06 114 SER A N 1
ATOM 879 C CA . SER A 1 114 ? 16.101 6.657 -14.831 1.00 49.06 114 SER A CA 1
ATOM 880 C C . SER A 1 114 ? 14.792 6.597 -14.040 1.00 49.06 114 SER A C 1
ATOM 882 O O . SER A 1 114 ? 14.505 5.632 -13.331 1.00 49.06 114 SER A O 1
ATOM 884 N N . ARG A 1 115 ? 14.045 7.699 -14.085 1.00 51.28 115 ARG A N 1
ATOM 885 C CA . ARG A 1 115 ? 12.900 8.010 -13.220 1.00 51.28 115 ARG A CA 1
ATOM 886 C C . ARG A 1 115 ? 11.970 6.818 -12.974 1.00 51.28 115 ARG A C 1
ATOM 888 O O . ARG A 1 115 ? 11.341 6.292 -13.887 1.00 51.28 115 ARG A O 1
ATOM 895 N N . ALA A 1 116 ? 11.774 6.482 -11.704 1.00 53.84 116 ALA A N 1
ATOM 896 C CA . ALA A 1 116 ? 10.611 5.717 -11.283 1.00 53.84 116 ALA A CA 1
ATOM 897 C C . ALA A 1 116 ? 9.365 6.619 -11.369 1.00 53.84 116 ALA A C 1
ATOM 899 O O . ALA A 1 116 ? 9.165 7.488 -10.518 1.00 53.84 116 ALA A O 1
ATOM 900 N N . SER A 1 117 ? 8.531 6.448 -12.400 1.00 57.06 117 SER A N 1
ATOM 901 C CA . SER A 1 117 ? 7.215 7.094 -12.461 1.00 57.06 117 SER A CA 1
ATOM 902 C C . SER A 1 117 ? 6.180 6.161 -11.838 1.00 57.06 117 SER A C 1
ATOM 904 O O . SER A 1 117 ? 5.732 5.197 -12.455 1.00 57.06 117 SER A O 1
ATOM 906 N N . ILE A 1 118 ? 5.806 6.429 -10.592 1.00 61.88 118 ILE A N 1
ATOM 907 C CA . ILE A 1 118 ? 4.715 5.706 -9.935 1.00 61.88 118 ILE A CA 1
ATOM 908 C C . ILE A 1 118 ? 3.416 6.415 -10.320 1.00 61.88 118 ILE A C 1
ATOM 910 O O . ILE A 1 118 ? 3.308 7.628 -10.136 1.00 61.88 118 ILE A O 1
ATOM 914 N N . ALA A 1 119 ? 2.433 5.678 -10.845 1.00 69.00 119 ALA A N 1
ATOM 915 C CA . ALA A 1 119 ? 1.142 6.265 -11.192 1.00 69.00 119 ALA A CA 1
ATOM 916 C C . ALA A 1 119 ? 0.514 6.953 -9.956 1.00 69.00 119 ALA A C 1
ATOM 918 O O . ALA A 1 119 ? 0.578 6.398 -8.853 1.00 69.00 119 ALA A O 1
ATOM 919 N N . PRO A 1 120 ? -0.117 8.132 -10.101 1.00 71.12 120 PRO A N 1
ATOM 920 C CA . PRO A 1 120 ? -0.583 8.942 -8.970 1.00 71.12 120 PRO A CA 1
ATOM 921 C C . PRO A 1 120 ? -1.552 8.182 -8.055 1.00 71.12 120 PRO A C 1
ATOM 923 O O . PRO A 1 120 ? -1.420 8.227 -6.835 1.00 71.12 120 PRO A O 1
ATOM 926 N N . ARG A 1 121 ? -2.439 7.361 -8.635 1.00 70.31 121 ARG A N 1
ATOM 927 C CA . ARG A 1 121 ? -3.334 6.465 -7.883 1.00 70.31 121 ARG A CA 1
ATOM 928 C C . ARG A 1 121 ? -2.574 5.465 -7.008 1.00 70.31 121 ARG A C 1
ATOM 930 O O . ARG A 1 121 ? -3.017 5.137 -5.913 1.00 70.31 121 ARG A O 1
ATOM 937 N N . GLN A 1 122 ? -1.436 4.965 -7.486 1.00 69.19 122 GLN A N 1
ATOM 938 C CA . GLN A 1 122 ? -0.623 4.014 -6.734 1.00 69.19 122 GLN A CA 1
ATOM 939 C C . GLN A 1 122 ? 0.128 4.680 -5.580 1.00 69.19 122 GLN A C 1
ATOM 941 O O . GLN A 1 122 ? 0.254 4.066 -4.522 1.00 69.19 122 GLN A O 1
ATOM 946 N N . ARG A 1 123 ? 0.583 5.927 -5.770 1.00 72.81 123 ARG A N 1
ATOM 947 C CA . ARG A 1 123 ? 1.169 6.741 -4.695 1.00 72.81 123 ARG A CA 1
ATOM 948 C C . ARG A 1 123 ? 0.143 7.056 -3.616 1.00 72.81 123 ARG A C 1
ATOM 950 O O 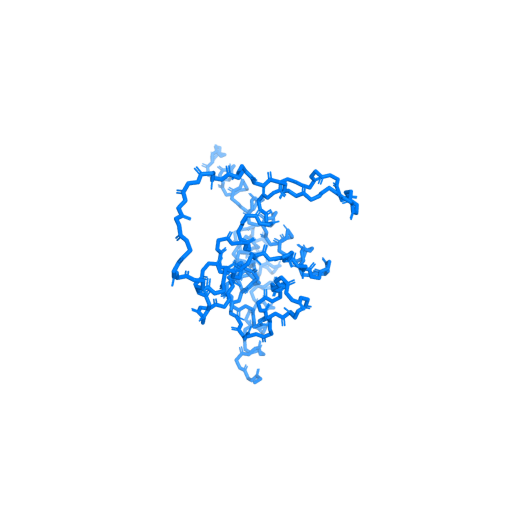. ARG A 1 123 ? 0.438 6.849 -2.448 1.00 72.81 123 ARG A O 1
ATOM 957 N N . LEU A 1 124 ? -1.063 7.473 -4.006 1.00 79.00 124 LEU A N 1
ATOM 958 C CA . LEU A 1 124 ? -2.136 7.789 -3.062 1.00 79.00 124 LEU A CA 1
ATOM 959 C C . LEU A 1 124 ? -2.459 6.597 -2.152 1.00 79.00 124 LEU A C 1
ATOM 961 O O . LEU A 1 124 ? -2.516 6.758 -0.940 1.00 79.00 124 LEU A O 1
ATOM 965 N N . MET A 1 125 ? -2.597 5.396 -2.723 1.00 77.75 125 MET A N 1
ATOM 966 C CA . MET A 1 125 ? -2.868 4.180 -1.945 1.00 77.75 125 MET A CA 1
ATOM 967 C C . MET A 1 125 ? -1.709 3.807 -1.015 1.00 77.75 125 MET A C 1
ATOM 969 O O . MET A 1 125 ? -1.945 3.395 0.115 1.00 77.75 125 MET A O 1
ATOM 973 N N . ALA A 1 126 ? -0.461 3.979 -1.462 1.00 76.94 126 ALA A N 1
ATOM 974 C CA . ALA A 1 126 ? 0.701 3.753 -0.606 1.00 76.94 126 ALA A CA 1
ATOM 975 C C . ALA A 1 126 ? 0.743 4.752 0.564 1.00 76.94 126 ALA A C 1
ATOM 977 O O . ALA A 1 126 ? 0.955 4.340 1.700 1.00 76.94 126 ALA A O 1
ATOM 978 N N . TYR A 1 127 ? 0.481 6.040 0.316 1.00 79.31 127 TYR A N 1
ATOM 979 C CA . TYR A 1 127 ? 0.412 7.045 1.379 1.00 79.31 127 TYR A CA 1
ATOM 980 C C . TYR A 1 127 ? -0.748 6.791 2.338 1.00 79.31 127 TYR A C 1
ATOM 982 O O . TYR A 1 127 ? -0.542 6.846 3.544 1.00 79.31 127 TYR A O 1
ATOM 990 N N . ALA A 1 128 ? -1.933 6.442 1.833 1.00 81.56 128 ALA A N 1
ATOM 991 C CA . ALA A 1 128 ? -3.072 6.075 2.669 1.00 81.56 128 ALA A CA 1
ATOM 992 C C . ALA A 1 128 ? -2.747 4.875 3.572 1.00 81.56 128 ALA A C 1
ATOM 994 O O . ALA A 1 128 ? -3.046 4.909 4.762 1.00 81.56 128 ALA A O 1
ATOM 995 N N . ALA A 1 129 ? -2.073 3.851 3.038 1.00 81.69 129 ALA A N 1
ATOM 996 C CA . ALA A 1 129 ? -1.639 2.694 3.815 1.00 81.69 129 ALA A CA 1
ATOM 997 C C . ALA A 1 129 ? -0.631 3.067 4.917 1.00 81.69 129 ALA A C 1
ATOM 999 O O . ALA A 1 129 ? -0.758 2.601 6.050 1.00 81.69 129 ALA A O 1
ATOM 1000 N N . VAL A 1 130 ? 0.343 3.929 4.606 1.00 80.94 130 VAL A N 1
ATOM 1001 C CA . VAL A 1 130 ? 1.345 4.411 5.572 1.00 80.94 130 VAL A CA 1
ATOM 1002 C C . VAL A 1 130 ? 0.706 5.282 6.654 1.00 80.94 130 VAL A C 1
ATOM 1004 O O . VAL A 1 130 ? 0.990 5.083 7.831 1.00 80.94 130 VAL A O 1
ATOM 1007 N N . ILE A 1 131 ? -0.181 6.208 6.283 1.00 82.62 131 ILE A N 1
ATOM 1008 C CA . ILE A 1 131 ? -0.903 7.061 7.236 1.00 82.62 131 ILE A CA 1
ATOM 1009 C C . ILE A 1 131 ? -1.808 6.204 8.120 1.00 82.62 131 ILE A C 1
ATOM 1011 O O . ILE A 1 131 ? -1.771 6.349 9.336 1.00 82.62 131 ILE A O 1
ATOM 1015 N N . GLY A 1 132 ? -2.567 5.271 7.539 1.00 80.56 132 GLY A N 1
ATOM 1016 C CA . GLY A 1 132 ? -3.415 4.350 8.295 1.00 80.56 132 GLY A CA 1
ATOM 1017 C C . GLY A 1 132 ? -2.614 3.513 9.293 1.00 80.56 132 GLY A C 1
ATOM 1018 O O . GLY A 1 132 ? -3.022 3.372 10.445 1.00 80.56 132 GLY A O 1
ATOM 1019 N N . LEU A 1 133 ? -1.433 3.030 8.894 1.00 81.62 133 LEU A N 1
ATOM 1020 C CA . LEU A 1 133 ? -0.510 2.344 9.797 1.00 81.62 133 LEU A CA 1
ATOM 1021 C C . LEU A 1 133 ? -0.022 3.274 10.918 1.00 81.62 133 LEU A C 1
ATOM 1023 O O . LEU A 1 133 ? -0.081 2.892 12.082 1.00 81.62 133 LEU A O 1
ATOM 1027 N N . ALA A 1 134 ? 0.420 4.491 10.592 1.00 81.44 134 ALA A N 1
ATOM 1028 C CA . ALA A 1 134 ? 0.912 5.455 11.575 1.00 81.44 134 ALA A CA 1
ATOM 1029 C C . ALA A 1 134 ? -0.169 5.838 12.597 1.00 81.44 134 ALA A C 1
ATOM 1031 O O . ALA A 1 134 ? 0.084 5.799 13.797 1.00 81.44 134 ALA A O 1
ATOM 1032 N N . VAL A 1 135 ? -1.389 6.126 12.134 1.00 82.44 135 VAL A N 1
ATOM 1033 C CA . VAL A 1 135 ? -2.550 6.399 12.995 1.00 82.44 135 VAL A CA 1
ATOM 1034 C C . VAL A 1 135 ? -2.829 5.207 13.902 1.00 82.44 135 VAL A C 1
ATOM 1036 O O . VAL A 1 135 ? -2.997 5.386 15.103 1.00 82.44 135 VAL A O 1
ATOM 1039 N N . THR A 1 136 ? -2.801 3.989 13.357 1.00 81.50 136 THR A N 1
ATOM 1040 C CA . THR A 1 136 ? -3.011 2.761 14.133 1.00 81.50 136 THR A CA 1
ATOM 1041 C C . THR A 1 136 ? -1.954 2.593 15.228 1.00 81.50 136 THR A C 1
ATOM 1043 O O . THR A 1 136 ? -2.286 2.258 16.365 1.00 81.50 136 THR A O 1
ATOM 1046 N N . VAL A 1 137 ? -0.683 2.857 14.915 1.00 82.94 137 VAL A N 1
ATOM 1047 C CA . VAL A 1 137 ? 0.423 2.791 15.882 1.00 82.94 137 VAL A CA 1
ATOM 1048 C C . VAL A 1 137 ? 0.256 3.846 16.973 1.00 82.94 137 VAL A C 1
ATOM 1050 O O . VAL A 1 137 ? 0.340 3.506 18.150 1.00 82.94 137 VAL A O 1
ATOM 1053 N N . VAL A 1 138 ? -0.038 5.098 16.606 1.00 84.06 138 VAL A N 1
ATOM 1054 C CA . VAL A 1 138 ? -0.269 6.191 17.566 1.00 84.06 138 VAL A CA 1
ATOM 1055 C C . VAL A 1 138 ? -1.457 5.872 18.467 1.00 84.06 138 VAL A C 1
ATOM 1057 O O . VAL A 1 138 ? -1.344 5.972 19.683 1.00 84.06 138 VAL A O 1
ATOM 1060 N N . GLN A 1 139 ? -2.574 5.425 17.897 1.00 80.94 139 GLN A N 1
ATOM 1061 C CA . GLN A 1 139 ? -3.764 5.056 18.657 1.00 80.94 139 GLN A CA 1
ATOM 1062 C C . GLN A 1 139 ? -3.490 3.890 19.609 1.00 80.94 139 GLN A C 1
ATOM 1064 O O . GLN A 1 139 ? -3.958 3.904 20.744 1.00 80.94 139 GLN A O 1
ATOM 1069 N N . THR A 1 140 ? -2.694 2.908 19.180 1.00 79.88 140 THR A N 1
ATOM 1070 C CA . THR A 1 140 ? -2.289 1.789 20.038 1.00 79.88 140 THR A CA 1
ATOM 1071 C C . THR A 1 140 ? -1.388 2.266 21.175 1.00 79.88 140 THR A C 1
ATOM 1073 O O . THR A 1 140 ? -1.602 1.873 22.316 1.00 79.88 140 THR A O 1
ATOM 1076 N N . ALA A 1 141 ? -0.426 3.148 20.896 1.00 84.12 141 ALA A N 1
ATOM 1077 C CA . ALA A 1 141 ? 0.455 3.719 21.912 1.00 84.12 141 ALA A CA 1
ATOM 1078 C C . ALA A 1 141 ? -0.321 4.555 22.941 1.00 84.12 141 ALA A C 1
ATOM 1080 O O . ALA A 1 141 ? -0.139 4.367 24.140 1.00 84.12 141 ALA A O 1
ATOM 1081 N N . VAL A 1 142 ? -1.236 5.418 22.489 1.00 84.12 142 VAL A N 1
ATOM 1082 C CA . VAL A 1 142 ? -2.105 6.216 23.368 1.00 84.12 142 VAL A CA 1
ATOM 1083 C C . VAL A 1 142 ? -3.045 5.318 24.170 1.00 84.12 142 VAL A C 1
ATOM 1085 O O . VAL A 1 142 ? -3.185 5.505 25.371 1.00 84.12 142 VAL A O 1
ATOM 1088 N N . GLY A 1 143 ? -3.650 4.309 23.540 1.00 78.62 143 GLY A N 1
ATOM 1089 C CA . GLY A 1 143 ? -4.533 3.360 24.218 1.00 78.62 143 GLY A CA 1
ATOM 1090 C C . GLY A 1 143 ? -3.823 2.471 25.245 1.00 78.62 143 GLY A C 1
ATOM 1091 O O . GLY A 1 143 ? -4.471 1.989 26.166 1.00 78.62 143 GLY A O 1
ATOM 1092 N N . LEU A 1 144 ? -2.511 2.251 25.101 1.00 76.69 144 LEU A N 1
ATOM 1093 C CA . LEU A 1 144 ? -1.677 1.567 26.097 1.00 76.69 144 LEU A CA 1
ATOM 1094 C C . LEU A 1 144 ? -1.185 2.509 27.207 1.00 76.69 144 LEU A C 1
ATOM 1096 O O . LEU A 1 144 ? -0.954 2.051 28.320 1.00 76.69 144 LEU A O 1
ATOM 1100 N N . ALA A 1 145 ? -1.006 3.798 26.901 1.00 77.25 145 ALA A N 1
ATOM 1101 C CA . ALA A 1 145 ? -0.548 4.820 27.844 1.00 77.25 145 ALA A CA 1
ATOM 1102 C C . ALA A 1 145 ? -1.686 5.478 28.647 1.00 77.25 145 ALA A C 1
ATOM 1104 O O . ALA A 1 145 ? -1.420 6.182 29.620 1.00 77.25 145 ALA A O 1
ATOM 1105 N N . GLY A 1 146 ? -2.942 5.282 28.239 1.00 66.69 146 GLY A N 1
ATOM 1106 C CA . GLY A 1 146 ? -4.107 5.764 28.972 1.00 66.69 146 GLY A CA 1
ATOM 1107 C C . GLY A 1 146 ? -4.233 5.058 30.329 1.00 66.69 146 GLY A C 1
ATOM 1108 O O . GLY A 1 146 ? -4.150 3.828 30.364 1.00 66.69 146 GLY A O 1
ATOM 1109 N N . PRO A 1 147 ? -4.419 5.796 31.440 1.00 57.19 147 PRO A N 1
ATOM 1110 C CA . PRO A 1 147 ? -4.698 5.185 32.731 1.00 57.19 147 PRO A CA 1
ATOM 1111 C C . PRO A 1 147 ? -6.040 4.448 32.651 1.00 57.19 147 PRO A C 1
ATOM 1113 O O . PRO A 1 147 ? -7.025 5.004 32.159 1.00 57.19 147 PRO A O 1
ATOM 1116 N N . TRP A 1 148 ? -6.028 3.184 33.069 1.00 53.41 148 TRP A N 1
ATOM 1117 C CA . TRP A 1 148 ? -7.217 2.349 33.238 1.00 53.41 148 TRP A CA 1
ATOM 1118 C C . TRP A 1 148 ? -8.088 2.866 34.380 1.00 53.41 148 TRP A C 1
ATOM 1120 O O . TRP A 1 148 ? -7.504 3.319 35.392 1.00 53.41 148 TRP A O 1
#

Radius of gyration: 20.69 Å; chains: 1; bounding box: 61×38×56 Å

pLDDT: mean 72.7, std 16.42, range [35.81, 89.62]

Foldseek 3Di:
DVVVVVLVVVLVVLVVVCVVVVDVVSVLVSLLSLLCQQAFAPWAAQQWAWPVRDGGRDIHGGLLDHDPPDPPSNVLSVCLLPPDCPDPPVDDDPDDDPPPDDDDDDPPPPRPRHDRDDPPVSNVSNVSSVVSNVVSVVCVVVVVVDDD

Sequence (148 aa):
MARRLAWWTGVVLLGVAALYVGTWRLWALTVLLWSLYELCFCPTTCGIATGGGAVCRNATHGRLFACTHVPGHQRSKTDALWRPTVRHEPGSRPRLPQSDGAPAAHRRARLTPSRASIAPRQRLMAYAAVIGLAVTVVQTAVGLAGPW